Protein AF-A0A966DQI4-F1 (afdb_monomer)

pLDDT: mean 73.16, std 15.38, range [34.44, 95.06]

Secondary structure (DSSP, 8-state):
--HHHHHHHHHHHHHHHHHHH---HHHHHHHHHHHHHHHHT--EEEEEESTTS-HHHHHHHHHHHSSSEEEEE---TTSHHHHHHHTTSSEEEEEEE-S----B-TTS-B--HHHHHHHH--SSEEEEEESS-----S-HHHHHHHHHHEEEEEEPPPP--

Structure (mmCIF, N/CA/C/O backbone):
data_AF-A0A966DQI4-F1
#
_entry.id   AF-A0A966DQI4-F1
#
loop_
_atom_site.group_PDB
_atom_site.id
_atom_site.type_symbol
_atom_site.label_atom_id
_atom_site.label_alt_id
_atom_site.label_comp_id
_atom_site.label_asym_id
_atom_site.label_entity_id
_atom_site.label_seq_id
_atom_site.pdbx_PDB_ins_code
_atom_site.Cartn_x
_atom_site.Cartn_y
_atom_site.Cartn_z
_atom_site.occupancy
_atom_site.B_iso_or_equiv
_atom_site.auth_seq_id
_atom_site.auth_comp_id
_atom_site.auth_asym_id
_atom_site.auth_atom_id
_atom_site.pdbx_PDB_model_num
ATOM 1 N N . MET A 1 1 ? -5.976 -17.157 12.287 1.00 48.00 1 MET A N 1
ATOM 2 C CA . MET A 1 1 ? -4.840 -17.457 11.389 1.00 48.00 1 MET A CA 1
ATOM 3 C C . MET A 1 1 ? -3.597 -16.863 12.029 1.00 48.00 1 MET A C 1
ATOM 5 O O . MET A 1 1 ? -3.631 -15.673 12.323 1.00 48.00 1 MET A O 1
ATOM 9 N N . ASN A 1 2 ? -2.583 -17.668 12.365 1.00 47.34 2 ASN A N 1
ATOM 10 C CA . ASN A 1 2 ? -1.358 -17.129 12.971 1.00 47.34 2 ASN A CA 1
ATOM 11 C C . ASN A 1 2 ? -0.521 -16.400 11.885 1.00 47.34 2 ASN A C 1
ATOM 13 O O . ASN A 1 2 ? -0.748 -16.615 10.688 1.00 47.34 2 ASN A O 1
ATOM 17 N N . LYS A 1 3 ? 0.396 -15.503 12.285 1.00 48.62 3 LYS A N 1
ATOM 18 C CA . LYS A 1 3 ? 1.236 -14.730 11.344 1.00 48.62 3 LYS A CA 1
ATOM 19 C C . LYS A 1 3 ? 2.068 -15.628 10.420 1.00 48.62 3 LYS A C 1
ATOM 21 O O . LYS A 1 3 ? 2.190 -15.316 9.239 1.00 48.62 3 LYS A O 1
ATOM 26 N N . ASP A 1 4 ? 2.569 -16.741 10.938 1.00 45.56 4 ASP A N 1
ATOM 27 C CA . ASP A 1 4 ? 3.426 -17.684 10.216 1.00 45.56 4 ASP A CA 1
ATOM 28 C C . ASP A 1 4 ? 2.645 -18.444 9.137 1.00 45.56 4 ASP A C 1
ATOM 30 O O . ASP A 1 4 ? 3.110 -18.574 8.012 1.00 45.56 4 ASP A O 1
ATOM 34 N N . THR A 1 5 ? 1.399 -18.838 9.415 1.00 49.34 5 THR A N 1
ATOM 35 C CA . THR A 1 5 ? 0.500 -19.487 8.451 1.00 49.34 5 THR A CA 1
ATOM 36 C C . THR A 1 5 ? 0.119 -18.532 7.322 1.00 49.34 5 THR A C 1
ATOM 38 O O . THR A 1 5 ? 0.043 -18.940 6.167 1.00 49.34 5 THR A O 1
ATOM 41 N N . PHE A 1 6 ? -0.107 -17.249 7.630 1.00 53.81 6 PHE A N 1
ATOM 42 C CA . PHE A 1 6 ? -0.369 -16.240 6.603 1.00 53.81 6 PHE A CA 1
ATOM 43 C C . PHE A 1 6 ? 0.856 -16.031 5.712 1.00 53.81 6 PHE A C 1
ATOM 45 O O . PHE A 1 6 ? 0.709 -16.005 4.493 1.00 53.81 6 PHE A O 1
ATOM 52 N N . LEU A 1 7 ? 2.053 -15.927 6.300 1.00 53.56 7 LEU A N 1
ATOM 53 C CA . LEU A 1 7 ? 3.302 -15.768 5.560 1.00 53.56 7 LEU A CA 1
ATOM 54 C C . LEU A 1 7 ? 3.616 -16.999 4.701 1.00 53.56 7 LEU A C 1
ATOM 56 O O . LEU A 1 7 ? 3.964 -16.839 3.536 1.00 53.56 7 LEU A O 1
ATOM 60 N N . GLU A 1 8 ? 3.434 -18.215 5.216 1.00 57.44 8 GLU A N 1
ATOM 61 C CA . GLU A 1 8 ? 3.653 -19.448 4.452 1.00 57.44 8 GLU A CA 1
ATOM 62 C C . GLU A 1 8 ? 2.659 -19.619 3.304 1.00 57.44 8 GLU A C 1
ATOM 64 O O . GLU A 1 8 ? 3.074 -19.908 2.183 1.00 57.44 8 GLU A O 1
ATOM 69 N N . LEU A 1 9 ? 1.362 -19.392 3.536 1.00 55.94 9 LEU A N 1
ATOM 70 C CA . LEU A 1 9 ? 0.347 -19.454 2.478 1.00 55.94 9 LEU A CA 1
ATOM 71 C C . LEU A 1 9 ? 0.575 -18.371 1.422 1.00 55.94 9 LEU A C 1
ATOM 73 O O . LEU A 1 9 ? 0.409 -18.618 0.229 1.00 55.94 9 LEU A O 1
ATOM 77 N N . THR A 1 10 ? 1.014 -17.193 1.856 1.00 54.09 10 THR A N 1
ATOM 78 C CA . THR A 1 10 ? 1.386 -16.082 0.984 1.00 54.09 10 THR A CA 1
ATOM 79 C C . THR A 1 10 ? 2.622 -16.424 0.163 1.00 54.09 10 THR A C 1
ATOM 81 O O . THR A 1 10 ? 2.592 -16.278 -1.050 1.00 54.09 10 THR A O 1
ATOM 84 N N . LEU A 1 11 ? 3.688 -16.955 0.765 1.00 59.97 11 LEU A N 1
ATOM 85 C CA . LEU A 1 11 ? 4.883 -17.407 0.050 1.00 59.97 11 LEU A CA 1
ATOM 86 C C . LEU A 1 11 ? 4.574 -18.573 -0.892 1.00 59.97 11 LEU A C 1
ATOM 88 O O . LEU A 1 11 ? 5.115 -18.621 -1.993 1.00 59.97 11 LEU A O 1
ATOM 92 N N . ALA A 1 12 ? 3.694 -19.496 -0.505 1.00 61.91 12 ALA A N 1
ATOM 93 C CA . ALA A 1 12 ? 3.233 -20.589 -1.353 1.00 61.91 12 ALA A CA 1
ATOM 94 C C . ALA A 1 12 ? 2.406 -20.076 -2.541 1.00 61.91 12 ALA A C 1
ATOM 96 O O . ALA A 1 12 ? 2.619 -20.533 -3.665 1.00 61.91 12 ALA A O 1
ATOM 97 N N . TYR A 1 13 ? 1.522 -19.095 -2.327 1.00 58.56 13 TYR A N 1
ATOM 98 C CA . TYR A 1 13 ? 0.784 -18.429 -3.398 1.00 58.56 13 TYR A CA 1
ATOM 99 C C . TYR A 1 13 ? 1.713 -17.622 -4.297 1.00 58.56 13 TYR A C 1
ATOM 101 O O . TYR A 1 13 ? 1.649 -17.788 -5.503 1.00 58.56 13 TYR A O 1
ATOM 109 N N . ILE A 1 14 ? 2.630 -16.820 -3.750 1.00 57.22 14 ILE A N 1
ATOM 110 C CA . ILE A 1 14 ? 3.672 -16.125 -4.515 1.00 57.22 14 ILE A CA 1
ATOM 111 C C . ILE A 1 14 ? 4.430 -17.147 -5.354 1.00 57.22 14 ILE A C 1
ATOM 113 O O . ILE A 1 14 ? 4.512 -16.984 -6.557 1.00 57.22 14 ILE A O 1
ATOM 117 N N . ARG A 1 15 ? 4.909 -18.254 -4.781 1.00 60.94 15 ARG A N 1
ATOM 118 C CA . ARG A 1 15 ? 5.608 -19.309 -5.536 1.00 60.94 15 ARG A CA 1
ATOM 119 C C . ARG A 1 15 ? 4.748 -19.918 -6.653 1.00 60.94 15 ARG A C 1
ATOM 121 O O . ARG A 1 15 ? 5.294 -20.242 -7.706 1.00 60.94 15 ARG A O 1
ATOM 128 N N . ARG A 1 16 ? 3.429 -20.053 -6.458 1.00 56.59 16 ARG A N 1
ATOM 129 C CA . ARG A 1 16 ? 2.476 -20.549 -7.473 1.00 56.59 16 ARG A CA 1
ATOM 130 C C . ARG A 1 16 ? 2.164 -19.514 -8.561 1.00 56.59 16 ARG A C 1
ATOM 132 O O . ARG A 1 16 ? 2.175 -19.860 -9.736 1.00 56.59 16 ARG A O 1
ATOM 139 N N . SER A 1 17 ? 1.933 -18.265 -8.178 1.00 48.47 17 SER A N 1
ATOM 140 C CA . SER A 1 17 ? 1.471 -17.162 -9.030 1.00 48.47 17 SER A CA 1
ATOM 141 C C . SER A 1 17 ? 2.620 -16.439 -9.742 1.00 48.47 17 SER A C 1
ATOM 143 O O . SER A 1 17 ? 2.463 -15.989 -10.873 1.00 48.47 17 SER A O 1
ATOM 145 N N . VAL A 1 18 ? 3.814 -16.393 -9.139 1.00 48.88 18 VAL A N 1
ATOM 146 C CA . VAL A 1 18 ? 5.055 -15.873 -9.751 1.00 48.88 18 VAL A CA 1
ATOM 147 C C . VAL A 1 18 ? 5.472 -16.716 -10.947 1.00 48.88 18 VAL A C 1
ATOM 149 O O . VAL A 1 18 ? 5.934 -16.155 -11.934 1.00 48.88 18 VAL A O 1
ATOM 152 N N . LYS A 1 19 ? 5.207 -18.030 -10.922 1.00 46.59 19 LYS A N 1
ATOM 153 C CA . LYS A 1 19 ? 5.450 -18.928 -12.061 1.00 46.59 19 LYS A CA 1
ATOM 154 C C . LYS A 1 19 ? 4.592 -18.595 -13.297 1.00 46.59 19 LYS A C 1
ATOM 156 O O . LYS A 1 19 ? 4.852 -19.142 -14.360 1.00 46.59 19 LYS A O 1
ATOM 161 N N . MET A 1 20 ? 3.585 -17.728 -13.151 1.00 41.62 20 MET A N 1
ATOM 162 C CA . MET A 1 20 ? 2.634 -17.349 -14.201 1.00 41.62 20 MET A CA 1
ATOM 163 C C . MET A 1 20 ? 2.729 -15.873 -14.636 1.00 41.62 20 MET A C 1
ATOM 165 O O . MET A 1 20 ? 2.219 -15.547 -15.702 1.00 41.62 20 MET A O 1
ATOM 169 N N . TYR A 1 21 ? 3.363 -14.984 -13.853 1.00 44.72 21 TYR A N 1
ATOM 170 C CA . TYR A 1 21 ? 3.299 -13.526 -14.082 1.00 44.72 21 TYR A CA 1
ATOM 171 C C . TYR A 1 21 ? 4.637 -12.765 -14.045 1.00 44.72 21 TYR A C 1
ATOM 173 O O . TYR A 1 21 ? 4.649 -11.590 -14.409 1.00 44.72 21 TYR A O 1
ATOM 181 N N . TYR A 1 22 ? 5.755 -13.370 -13.618 1.00 50.66 22 TYR A N 1
ATOM 182 C CA . TYR A 1 22 ? 6.959 -12.597 -13.284 1.00 50.66 22 TYR A CA 1
ATOM 183 C C . TYR A 1 22 ? 8.281 -13.276 -13.667 1.00 50.66 22 TYR A C 1
ATOM 185 O O . TYR A 1 22 ? 8.922 -13.908 -12.831 1.00 50.66 22 TYR A O 1
ATOM 193 N N . ASP A 1 23 ? 8.762 -13.012 -14.883 1.00 53.44 23 ASP A N 1
ATOM 194 C CA . ASP A 1 23 ? 10.172 -13.232 -15.264 1.00 53.44 23 ASP A CA 1
ATOM 195 C C . ASP A 1 23 ? 11.106 -12.103 -14.775 1.00 53.44 23 ASP A C 1
ATOM 197 O O . ASP A 1 23 ? 12.304 -12.107 -15.050 1.00 53.44 23 ASP A O 1
ATOM 201 N N . VAL A 1 24 ? 10.581 -11.113 -14.035 1.00 65.75 24 VAL A N 1
ATOM 202 C CA . VAL A 1 24 ? 11.326 -9.912 -13.620 1.00 65.75 24 VAL A CA 1
ATOM 203 C C . VAL A 1 24 ? 11.653 -9.959 -12.117 1.00 65.75 24 VAL A C 1
ATOM 205 O O . VAL A 1 24 ? 10.766 -9.710 -11.290 1.00 65.75 24 VAL A O 1
ATOM 208 N N . PRO A 1 25 ? 12.923 -10.192 -11.720 1.00 73.81 25 PRO A N 1
ATOM 209 C CA . PRO A 1 25 ? 13.333 -10.331 -10.317 1.00 73.81 25 PRO A CA 1
ATOM 210 C C . PRO A 1 25 ? 12.908 -9.168 -9.410 1.00 73.81 25 PRO A C 1
ATOM 212 O O . PRO A 1 25 ? 12.524 -9.373 -8.260 1.00 73.81 25 PRO A O 1
ATOM 215 N N . MET A 1 26 ? 12.913 -7.939 -9.935 1.00 77.62 26 MET A N 1
ATOM 216 C CA . MET A 1 26 ? 12.590 -6.734 -9.161 1.00 77.62 26 MET A CA 1
ATOM 217 C C . MET A 1 26 ? 11.131 -6.685 -8.695 1.00 77.62 26 MET A C 1
ATOM 219 O O . M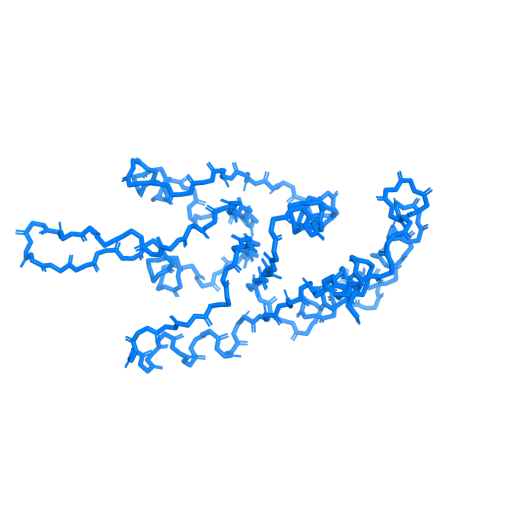ET A 1 26 ? 10.852 -6.199 -7.600 1.00 77.62 26 MET A O 1
ATOM 223 N N . GLN A 1 27 ? 10.201 -7.214 -9.490 1.00 77.75 27 GLN A N 1
ATOM 224 C CA . GLN A 1 27 ? 8.782 -7.246 -9.131 1.00 77.75 27 GLN A CA 1
ATOM 225 C C . GLN A 1 27 ? 8.516 -8.301 -8.048 1.00 77.75 27 GLN A C 1
ATOM 227 O O . GLN A 1 27 ? 7.747 -8.052 -7.121 1.00 77.75 27 GLN A O 1
ATOM 232 N N . ARG A 1 28 ? 9.232 -9.432 -8.092 1.00 78.19 28 ARG A N 1
ATOM 233 C CA . ARG A 1 28 ? 9.210 -10.440 -7.025 1.00 78.19 28 ARG A CA 1
ATOM 234 C C . ARG A 1 28 ? 9.739 -9.882 -5.701 1.00 78.19 28 ARG A C 1
ATOM 236 O O . ARG A 1 28 ? 9.084 -10.049 -4.679 1.00 78.19 28 ARG A O 1
ATOM 243 N N . ILE A 1 29 ? 10.873 -9.180 -5.723 1.00 83.44 29 ILE A N 1
ATOM 244 C CA . ILE A 1 29 ? 11.435 -8.537 -4.522 1.00 83.44 29 ILE A CA 1
ATOM 245 C C . ILE A 1 29 ? 10.445 -7.518 -3.942 1.00 83.44 29 ILE A C 1
ATOM 247 O O . ILE A 1 29 ? 10.254 -7.457 -2.728 1.00 83.44 29 ILE A O 1
ATOM 251 N N . ALA A 1 30 ? 9.798 -6.721 -4.796 1.00 87.38 30 ALA A N 1
ATOM 252 C CA . ALA A 1 30 ? 8.785 -5.764 -4.362 1.00 87.38 30 ALA A CA 1
ATOM 253 C C . ALA A 1 30 ? 7.590 -6.454 -3.687 1.00 87.38 30 ALA A C 1
ATOM 255 O O . ALA A 1 30 ? 7.123 -6.002 -2.643 1.00 87.38 30 ALA A O 1
ATOM 256 N N . LEU A 1 31 ? 7.138 -7.576 -4.248 1.00 84.81 31 LEU A N 1
ATOM 257 C CA . LEU A 1 31 ? 6.056 -8.378 -3.692 1.00 84.81 31 LEU A CA 1
ATOM 258 C C . LEU A 1 31 ? 6.426 -8.959 -2.317 1.00 84.81 31 LEU A C 1
ATOM 260 O O . LEU A 1 31 ? 5.670 -8.807 -1.361 1.00 84.81 31 LEU A O 1
ATOM 264 N N . GLU A 1 32 ? 7.612 -9.556 -2.187 1.00 84.38 32 GLU A N 1
ATOM 265 C CA . GLU A 1 32 ? 8.118 -10.099 -0.917 1.00 84.38 32 GLU A CA 1
ATOM 266 C C . GLU A 1 32 ? 8.219 -9.011 0.169 1.00 84.38 32 GLU A C 1
ATOM 268 O O . GLU A 1 32 ? 7.760 -9.215 1.296 1.00 84.38 32 GLU A O 1
ATOM 273 N N . LYS A 1 33 ? 8.726 -7.818 -0.178 1.00 90.06 33 LYS A N 1
ATOM 274 C CA . LYS A 1 33 ? 8.774 -6.662 0.736 1.00 90.06 33 LYS A CA 1
ATOM 275 C C . LYS A 1 33 ? 7.388 -6.225 1.201 1.00 90.06 33 LYS A C 1
ATOM 277 O O . LYS A 1 33 ? 7.202 -5.962 2.388 1.00 90.06 33 LYS A O 1
ATOM 282 N N . ALA A 1 34 ? 6.416 -6.172 0.292 1.00 90.12 34 ALA A N 1
ATOM 283 C CA . ALA A 1 34 ? 5.052 -5.776 0.626 1.00 90.12 34 ALA A CA 1
ATOM 284 C C . ALA A 1 34 ? 4.434 -6.725 1.651 1.00 90.12 34 ALA A C 1
ATOM 286 O O . ALA A 1 34 ? 3.849 -6.284 2.639 1.00 90.12 34 ALA A O 1
ATOM 287 N N . PHE A 1 35 ? 4.609 -8.030 1.463 1.00 85.50 35 PHE A N 1
ATOM 288 C CA . PHE A 1 35 ? 4.078 -9.012 2.400 1.00 85.50 35 PHE A CA 1
ATOM 289 C C . PHE A 1 35 ? 4.785 -9.004 3.747 1.00 85.50 35 PHE A C 1
ATOM 291 O O . PHE A 1 35 ? 4.113 -9.098 4.775 1.00 85.50 35 PHE A O 1
ATOM 298 N N . LEU A 1 36 ? 6.107 -8.820 3.765 1.00 87.69 36 LEU A N 1
ATOM 299 C CA . LEU A 1 36 ? 6.841 -8.644 5.014 1.00 87.69 36 LEU A CA 1
ATOM 300 C C . LEU A 1 36 ? 6.309 -7.434 5.793 1.00 87.69 36 LEU A C 1
ATOM 302 O O . LEU A 1 36 ? 6.011 -7.558 6.980 1.00 87.69 36 LEU A O 1
ATOM 306 N N . ALA A 1 37 ? 6.097 -6.301 5.125 1.00 91.19 37 ALA A N 1
ATOM 307 C CA . ALA A 1 37 ? 5.526 -5.109 5.738 1.00 91.19 37 ALA A CA 1
ATOM 308 C C . ALA A 1 37 ? 4.104 -5.342 6.275 1.00 91.19 37 ALA A C 1
ATOM 310 O O . ALA A 1 37 ? 3.811 -5.025 7.428 1.00 91.19 37 ALA A O 1
ATOM 311 N N . LEU A 1 38 ? 3.218 -5.958 5.488 1.00 87.88 38 LEU A N 1
ATOM 312 C CA . LEU A 1 38 ? 1.868 -6.292 5.955 1.00 87.88 38 LEU A CA 1
ATOM 313 C C . LEU A 1 38 ? 1.907 -7.224 7.179 1.00 87.88 38 LEU A C 1
ATOM 315 O O . LEU A 1 38 ? 1.162 -7.026 8.141 1.00 87.88 38 LEU A O 1
ATOM 319 N N . SER A 1 39 ? 2.814 -8.206 7.184 1.00 84.56 39 SER A N 1
ATOM 320 C CA . SER A 1 39 ? 3.002 -9.131 8.308 1.00 84.56 39 SER A CA 1
ATOM 321 C C . SER A 1 39 ? 3.580 -8.451 9.553 1.00 84.56 39 SER A C 1
ATOM 323 O O . SER A 1 39 ? 3.286 -8.871 10.674 1.00 84.56 39 SER A O 1
ATOM 325 N N . SER A 1 40 ? 4.355 -7.374 9.399 1.00 87.56 40 SER A N 1
ATOM 326 C CA . SER A 1 40 ? 4.892 -6.596 10.522 1.00 87.56 40 SER A CA 1
ATOM 327 C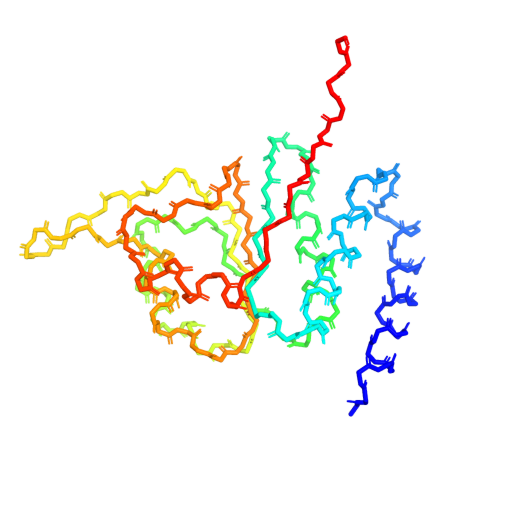 C . SER A 1 40 ? 3.872 -5.619 11.113 1.00 87.56 40 SER A C 1
ATOM 329 O O . SER A 1 40 ? 4.096 -5.093 12.198 1.00 87.56 40 SER A O 1
ATOM 331 N N . GLY A 1 41 ? 2.710 -5.458 10.473 1.00 88.38 41 GLY A N 1
ATOM 332 C CA . GLY A 1 41 ? 1.618 -4.605 10.941 1.00 88.38 41 GLY A CA 1
ATOM 333 C C . GLY A 1 41 ? 1.466 -3.308 10.154 1.00 88.38 41 GLY A C 1
ATOM 334 O O . GLY A 1 41 ? 0.539 -2.547 10.442 1.00 88.38 41 GLY A O 1
ATOM 335 N N . LYS A 1 42 ? 2.305 -3.075 9.134 1.00 91.88 42 LYS A N 1
ATOM 336 C CA . LYS A 1 42 ? 2.080 -1.990 8.176 1.00 91.88 42 LYS A CA 1
ATOM 337 C C . LYS A 1 42 ? 0.728 -2.192 7.501 1.00 91.88 42 LYS A C 1
ATOM 339 O O . LYS A 1 42 ? 0.287 -3.309 7.232 1.00 91.88 42 LYS A O 1
ATOM 344 N N . ARG A 1 43 ? 0.046 -1.084 7.252 1.00 91.44 43 ARG A N 1
ATOM 345 C CA . ARG A 1 43 ? -1.296 -1.053 6.662 1.00 91.44 43 ARG A CA 1
ATOM 346 C C . ARG A 1 43 ? -1.297 -0.394 5.296 1.00 91.44 43 ARG A C 1
ATOM 348 O O . ARG A 1 43 ? -2.190 -0.659 4.501 1.00 91.44 43 ARG A O 1
ATOM 355 N N . TRP A 1 44 ? -0.298 0.426 5.011 1.00 92.75 44 TRP A N 1
ATOM 356 C CA . TRP A 1 44 ? -0.194 1.166 3.768 1.00 92.75 44 TRP A CA 1
ATOM 357 C C . TRP A 1 44 ? 1.037 0.701 3.000 1.00 92.75 44 TRP A C 1
ATOM 359 O O . TRP A 1 44 ? 2.144 0.734 3.523 1.00 92.75 44 TRP A O 1
ATOM 369 N N . ILE A 1 45 ? 0.850 0.254 1.764 1.00 94.06 45 ILE A N 1
ATOM 370 C CA . ILE A 1 45 ? 1.942 -0.164 0.885 1.00 94.06 45 ILE A CA 1
ATOM 371 C C . ILE A 1 45 ? 1.985 0.803 -0.289 1.00 94.06 45 ILE A C 1
ATOM 373 O O . ILE A 1 45 ? 1.040 0.866 -1.073 1.00 94.06 45 ILE A O 1
ATOM 377 N N . TRP A 1 46 ? 3.073 1.556 -0.405 1.00 93.25 46 TRP A N 1
ATOM 378 C CA . TRP A 1 46 ? 3.297 2.509 -1.484 1.00 93.25 46 TRP A CA 1
ATOM 379 C C . TRP A 1 46 ? 4.306 1.959 -2.481 1.00 93.25 46 TRP A C 1
ATOM 381 O O . TRP A 1 46 ? 5.501 1.920 -2.199 1.00 93.25 46 TRP A O 1
ATOM 391 N N . VAL A 1 47 ? 3.844 1.557 -3.663 1.00 92.62 47 VAL A N 1
ATOM 392 C CA . VAL A 1 47 ? 4.704 1.020 -4.723 1.00 92.62 47 VAL A CA 1
ATOM 393 C C . VAL A 1 47 ? 5.010 2.112 -5.746 1.00 92.62 47 VAL A C 1
ATOM 395 O O . VAL A 1 47 ? 4.117 2.587 -6.448 1.00 92.62 47 VAL A O 1
ATOM 398 N N . CYS A 1 48 ? 6.279 2.506 -5.872 1.00 91.00 48 CYS A N 1
ATOM 399 C CA . CYS A 1 48 ? 6.704 3.554 -6.804 1.00 91.00 48 CYS A CA 1
ATOM 400 C C . CYS A 1 48 ? 7.782 3.110 -7.801 1.00 91.00 48 CYS A C 1
ATOM 402 O O . CYS A 1 48 ? 8.467 2.113 -7.593 1.00 91.00 48 CYS A O 1
ATOM 404 N N . GLY A 1 49 ? 7.919 3.838 -8.912 1.00 88.62 49 GLY A N 1
ATOM 405 C CA . GLY A 1 49 ? 8.874 3.534 -9.984 1.00 88.62 49 GLY A CA 1
ATOM 406 C C . GLY A 1 49 ? 8.414 4.021 -11.361 1.00 88.62 49 GLY A C 1
ATOM 407 O O . GLY A 1 49 ? 7.285 4.486 -11.530 1.00 88.62 49 GLY A O 1
ATOM 408 N N . THR A 1 50 ? 9.273 3.875 -12.368 1.00 86.31 50 THR A N 1
ATOM 409 C CA . THR A 1 50 ? 9.040 4.376 -13.734 1.00 86.31 50 THR A CA 1
ATOM 410 C C . THR A 1 50 ? 7.835 3.730 -14.431 1.00 86.31 50 THR A C 1
ATOM 412 O O . THR A 1 50 ? 7.287 2.712 -13.993 1.00 86.31 50 THR A O 1
ATOM 415 N N . ILE A 1 51 ? 7.370 4.341 -15.523 1.00 83.88 51 ILE A N 1
ATOM 416 C CA . ILE A 1 51 ? 6.330 3.761 -16.385 1.00 83.88 51 ILE A CA 1
ATOM 417 C C . ILE A 1 51 ? 6.792 2.378 -16.870 1.00 83.88 51 ILE A C 1
ATOM 419 O O . ILE A 1 51 ? 7.964 2.183 -17.181 1.00 83.88 51 ILE A O 1
ATOM 423 N N . GLY A 1 52 ? 5.881 1.401 -16.874 1.00 80.69 52 GLY A N 1
ATOM 424 C CA . GLY A 1 52 ? 6.190 0.027 -17.286 1.00 80.69 52 GLY A CA 1
ATOM 425 C C . GLY A 1 52 ? 6.945 -0.821 -16.253 1.00 80.69 52 GLY A C 1
ATOM 426 O O . GLY A 1 52 ? 7.179 -1.995 -16.508 1.00 80.69 52 GLY A O 1
ATOM 427 N N . SER A 1 53 ? 7.271 -0.300 -15.061 1.00 83.12 53 SER A N 1
ATOM 428 C CA . SER A 1 53 ? 8.016 -1.072 -14.047 1.00 83.12 53 SER A CA 1
ATOM 429 C C . SER A 1 53 ? 7.235 -2.213 -13.384 1.00 83.12 53 SER A C 1
ATOM 431 O O . SER A 1 53 ? 7.820 -3.012 -12.656 1.00 83.12 53 SER A O 1
ATOM 433 N N . GLY A 1 54 ? 5.928 -2.328 -13.642 1.00 83.38 54 GLY A N 1
ATOM 434 C CA . GLY A 1 54 ? 5.072 -3.389 -13.098 1.00 83.38 54 GLY A CA 1
ATOM 435 C C . GLY A 1 54 ? 4.478 -3.103 -11.716 1.00 83.38 54 GLY A C 1
ATOM 436 O O . GLY A 1 54 ? 4.074 -4.036 -11.029 1.00 83.38 54 GLY A O 1
ATOM 437 N N . LYS A 1 55 ? 4.390 -1.830 -11.302 1.00 88.06 55 LYS A N 1
ATOM 438 C CA . LYS A 1 55 ? 3.771 -1.411 -10.023 1.00 88.06 55 LYS A CA 1
ATOM 439 C C . LYS A 1 55 ? 2.350 -1.952 -9.857 1.00 88.06 55 LYS A C 1
ATOM 441 O O . LYS A 1 55 ? 2.056 -2.626 -8.877 1.00 88.06 55 LYS A O 1
ATOM 446 N N . THR A 1 56 ? 1.495 -1.690 -10.847 1.00 85.19 56 THR A N 1
ATOM 447 C CA . THR A 1 56 ? 0.101 -2.147 -10.876 1.00 85.19 56 THR A CA 1
ATOM 448 C C . THR A 1 56 ? 0.029 -3.668 -10.862 1.00 85.19 56 THR A C 1
ATOM 450 O O . THR A 1 56 ? -0.790 -4.229 -10.144 1.00 85.19 56 THR A O 1
ATOM 453 N N . THR A 1 57 ? 0.935 -4.352 -11.569 1.00 84.69 57 THR A N 1
ATOM 454 C CA . THR A 1 57 ? 1.040 -5.815 -11.524 1.00 84.69 57 THR A CA 1
ATOM 455 C C . THR A 1 57 ? 1.300 -6.287 -10.093 1.00 84.69 57 THR A C 1
ATOM 457 O O . THR A 1 57 ? 0.569 -7.140 -9.600 1.00 84.69 57 THR A O 1
ATOM 460 N N . VAL A 1 58 ? 2.291 -5.707 -9.398 1.00 84.69 58 VAL A N 1
ATOM 461 C CA . VAL A 1 58 ? 2.622 -6.059 -8.001 1.00 84.69 58 VAL A CA 1
ATOM 462 C C . VAL A 1 58 ? 1.432 -5.818 -7.073 1.00 84.69 58 VAL A C 1
ATOM 464 O O . VAL A 1 58 ? 1.068 -6.713 -6.313 1.00 84.69 58 VAL A O 1
ATOM 467 N N . CYS A 1 59 ? 0.775 -4.659 -7.157 1.00 86.25 59 CYS A N 1
ATOM 468 C CA . CYS A 1 59 ? -0.406 -4.378 -6.338 1.00 86.25 59 CYS A CA 1
ATOM 469 C C . CYS A 1 59 ? -1.579 -5.318 -6.643 1.00 86.25 59 CYS A C 1
ATOM 471 O O . CYS A 1 59 ? -2.231 -5.772 -5.707 1.00 86.25 59 CYS A O 1
ATOM 473 N N . ASN A 1 60 ? -1.810 -5.684 -7.906 1.00 81.62 60 ASN A N 1
ATOM 474 C CA . ASN A 1 60 ? -2.815 -6.684 -8.279 1.00 81.62 60 ASN A CA 1
ATOM 475 C C . ASN A 1 60 ? -2.484 -8.069 -7.708 1.00 81.62 60 ASN A C 1
ATOM 477 O O . ASN A 1 60 ? -3.376 -8.758 -7.216 1.00 81.62 60 ASN A O 1
ATOM 481 N N . ALA A 1 61 ? -1.210 -8.468 -7.714 1.00 79.38 61 ALA A N 1
ATOM 482 C CA . ALA A 1 61 ? -0.780 -9.721 -7.101 1.00 79.38 61 ALA A CA 1
ATOM 483 C C . ALA A 1 61 ? -1.050 -9.727 -5.586 1.00 79.38 61 ALA A C 1
ATOM 485 O O . ALA A 1 61 ? -1.572 -10.712 -5.064 1.00 79.38 61 ALA A O 1
ATOM 486 N N . ILE A 1 62 ? -0.785 -8.615 -4.890 1.00 81.25 62 ILE A N 1
ATOM 487 C CA . ILE A 1 62 ? -1.126 -8.459 -3.466 1.00 81.25 62 ILE A CA 1
ATOM 488 C C . ILE A 1 62 ? -2.648 -8.498 -3.271 1.00 81.25 62 ILE A C 1
ATOM 490 O O . ILE A 1 62 ? -3.144 -9.251 -2.439 1.00 81.25 62 ILE A O 1
ATOM 494 N N . ALA A 1 63 ? -3.406 -7.729 -4.051 1.00 80.12 63 ALA A N 1
ATOM 495 C CA . ALA A 1 63 ? -4.864 -7.682 -3.966 1.00 80.12 63 ALA A CA 1
ATOM 496 C C . ALA A 1 63 ? -5.514 -9.055 -4.201 1.00 80.12 63 ALA A C 1
ATOM 498 O O . ALA A 1 63 ? -6.505 -9.371 -3.550 1.00 80.12 63 ALA A O 1
ATOM 499 N N . SER A 1 64 ? -4.940 -9.889 -5.077 1.00 75.19 64 SER A N 1
ATOM 500 C CA . SER A 1 64 ? -5.469 -11.221 -5.405 1.00 75.19 64 SER A CA 1
ATOM 501 C C . SER A 1 64 ? -5.447 -12.217 -4.241 1.00 75.19 64 SER A C 1
ATOM 503 O O . SER A 1 64 ? -6.225 -13.167 -4.241 1.00 75.19 64 SER A O 1
ATOM 505 N N . VAL A 1 65 ? -4.589 -11.998 -3.238 1.00 74.00 65 VAL A N 1
ATOM 506 C CA . VAL A 1 65 ? -4.538 -12.832 -2.022 1.00 74.00 65 VAL A CA 1
ATOM 507 C C . VAL A 1 65 ? -5.277 -12.221 -0.840 1.00 74.00 65 VAL A C 1
ATOM 509 O O . VAL A 1 65 ? -5.403 -12.858 0.207 1.00 74.00 65 VAL A O 1
ATOM 512 N N . LEU A 1 66 ? -5.744 -10.979 -0.976 1.00 72.69 66 LEU A N 1
ATOM 513 C CA . LEU A 1 66 ? -6.482 -10.282 0.064 1.00 72.69 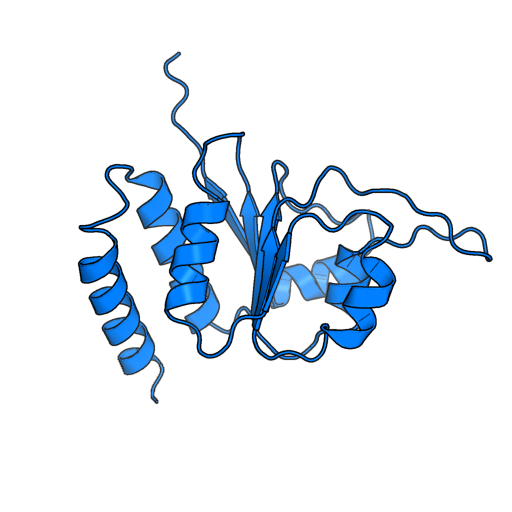66 LEU A CA 1
ATOM 514 C C . LEU A 1 66 ? -7.994 -10.433 -0.192 1.00 72.69 66 LEU A C 1
ATOM 516 O O . LEU A 1 66 ? -8.465 -10.195 -1.304 1.00 72.69 66 LEU A O 1
ATOM 520 N N . PRO A 1 67 ? -8.788 -10.832 0.816 1.00 66.88 67 PRO A N 1
ATOM 521 C CA . PRO A 1 67 ? -10.215 -11.073 0.627 1.00 66.88 67 PRO A CA 1
ATOM 522 C C . PRO A 1 67 ? -10.982 -9.759 0.427 1.00 66.88 67 PRO A C 1
ATOM 524 O O . PRO A 1 67 ? -10.946 -8.900 1.303 1.00 66.88 67 PRO A O 1
ATOM 527 N N . TYR A 1 68 ? -11.745 -9.654 -0.668 1.00 62.12 68 TYR A N 1
ATOM 528 C CA . TYR A 1 68 ? -12.602 -8.506 -1.015 1.00 62.12 68 TYR A CA 1
ATOM 529 C C . TYR A 1 68 ? -11.843 -7.171 -1.124 1.00 62.12 68 TYR A C 1
ATOM 531 O O . TYR A 1 68 ? -11.843 -6.346 -0.208 1.00 62.12 68 TYR A O 1
ATOM 539 N N . THR A 1 69 ? -11.221 -6.952 -2.284 1.00 66.25 69 THR A N 1
ATOM 540 C CA . THR A 1 69 ? -10.507 -5.710 -2.610 1.00 66.25 69 THR A CA 1
ATOM 541 C C . THR A 1 69 ? -11.383 -4.784 -3.450 1.00 66.25 69 THR A C 1
ATOM 543 O O . THR A 1 69 ? -11.874 -5.192 -4.500 1.00 66.25 69 THR A O 1
ATOM 546 N N . HIS A 1 70 ? -11.536 -3.530 -3.019 1.00 69.81 70 HIS A N 1
ATOM 547 C CA . HIS A 1 70 ? -12.100 -2.473 -3.859 1.00 69.81 70 HIS A CA 1
ATOM 548 C C . HIS A 1 70 ? -10.965 -1.709 -4.539 1.00 69.81 70 HIS A C 1
ATOM 550 O O . HIS A 1 70 ? -10.090 -1.145 -3.875 1.00 69.81 70 HIS A O 1
ATOM 556 N N . THR A 1 71 ? -10.972 -1.721 -5.869 1.00 68.62 71 THR A N 1
ATOM 557 C CA . THR A 1 71 ? -9.965 -1.050 -6.691 1.00 68.62 71 THR A CA 1
ATOM 558 C C . THR A 1 71 ? -10.507 0.270 -7.214 1.00 68.62 71 THR A C 1
ATOM 560 O O . THR A 1 71 ? -11.583 0.323 -7.804 1.00 68.62 71 THR A O 1
ATOM 563 N N . VAL A 1 72 ? -9.721 1.318 -7.019 1.00 68.88 72 VAL A N 1
ATOM 564 C CA . VAL A 1 72 ? -9.916 2.674 -7.518 1.00 68.88 72 VAL A CA 1
ATOM 565 C C . VAL A 1 72 ? -8.746 2.966 -8.437 1.00 68.88 72 VAL A C 1
ATOM 567 O O . VAL A 1 72 ? -7.591 2.784 -8.044 1.00 68.88 72 VAL A O 1
ATOM 570 N N . LYS A 1 73 ? -9.026 3.373 -9.671 1.00 66.06 73 LYS A N 1
ATOM 571 C CA . LYS A 1 73 ? -7.985 3.601 -10.668 1.00 66.06 73 LYS A CA 1
ATOM 572 C C . LYS A 1 73 ? -7.887 5.081 -10.992 1.00 66.06 73 LYS A C 1
ATOM 574 O O . LYS A 1 73 ? -8.755 5.607 -11.669 1.00 66.06 73 LYS A O 1
ATOM 579 N N . GLY A 1 74 ? -6.767 5.679 -10.603 1.00 58.56 74 GLY A N 1
ATOM 580 C CA . GLY A 1 74 ? -6.443 7.069 -10.869 1.00 58.56 74 GLY A CA 1
ATOM 581 C C . GLY A 1 74 ? -7.330 8.000 -10.064 1.00 58.56 74 GLY A C 1
ATOM 582 O O . GLY A 1 74 ? -8.315 8.490 -10.596 1.00 58.56 74 GLY A O 1
ATOM 583 N N . ILE A 1 75 ? -6.933 8.326 -8.827 1.00 56.75 75 ILE A N 1
ATOM 584 C CA . ILE A 1 75 ? -7.638 9.373 -8.078 1.00 56.75 75 ILE A CA 1
ATOM 585 C C . ILE A 1 75 ? -7.321 10.728 -8.696 1.00 56.75 75 ILE A C 1
ATOM 587 O O . ILE A 1 75 ? -6.371 11.422 -8.330 1.00 56.75 75 ILE A O 1
ATOM 591 N N . ASN A 1 76 ? -8.147 11.106 -9.656 1.00 53.66 76 ASN A N 1
ATOM 592 C CA . ASN A 1 76 ? -8.282 12.464 -10.133 1.00 53.66 76 ASN A CA 1
ATOM 593 C C . ASN A 1 76 ? -9.422 13.163 -9.366 1.00 53.66 76 ASN A C 1
ATOM 595 O O . ASN A 1 76 ? -10.190 12.557 -8.622 1.00 53.66 76 ASN A O 1
ATOM 599 N N . ILE A 1 77 ? -9.494 14.487 -9.508 1.00 48.31 77 ILE A N 1
ATOM 600 C CA . ILE A 1 77 ? -10.272 15.424 -8.670 1.00 48.31 77 ILE A CA 1
ATOM 601 C C . ILE A 1 77 ? -11.766 15.053 -8.507 1.00 48.31 77 ILE A C 1
ATOM 603 O O . ILE A 1 77 ? -12.404 15.476 -7.544 1.00 48.31 77 ILE A O 1
ATOM 607 N N . ARG A 1 78 ? -12.336 14.252 -9.417 1.00 51.88 78 ARG A N 1
ATOM 608 C CA . ARG A 1 78 ? -13.740 13.801 -9.374 1.00 51.88 78 ARG A CA 1
ATOM 609 C C . ARG A 1 78 ? -13.985 12.626 -8.422 1.00 51.88 78 ARG A C 1
ATOM 611 O O . ARG A 1 78 ? -15.118 12.431 -7.998 1.00 51.88 78 ARG A O 1
ATOM 618 N N . GLU A 1 79 ? -12.950 11.882 -8.046 1.00 59.38 79 GLU A N 1
ATOM 619 C CA . GLU A 1 79 ? -13.084 10.675 -7.222 1.00 59.38 79 GLU A CA 1
ATOM 620 C C . GLU A 1 79 ? -13.015 10.950 -5.713 1.00 59.38 79 GLU A C 1
ATOM 622 O O . GLU A 1 79 ? -13.240 10.044 -4.917 1.00 59.38 79 GLU A O 1
ATOM 627 N N . TYR A 1 80 ? -12.768 12.193 -5.283 1.00 64.81 80 TYR A N 1
ATOM 628 C CA . TYR A 1 80 ? -12.745 12.533 -3.854 1.00 64.81 80 TYR A CA 1
ATOM 629 C C . TYR A 1 80 ? -14.087 12.275 -3.150 1.00 64.81 80 TYR A C 1
ATOM 631 O O . TYR A 1 80 ? -14.113 11.836 -2.005 1.00 64.81 80 TYR A O 1
ATOM 639 N N . GLU A 1 81 ? -15.209 12.508 -3.831 1.00 69.25 81 GLU A N 1
ATOM 640 C CA . GLU A 1 81 ? -16.524 12.176 -3.269 1.00 69.25 81 GLU A CA 1
ATOM 641 C C . GLU A 1 81 ? -16.714 10.659 -3.171 1.00 69.25 81 GLU A C 1
ATOM 643 O O . GLU A 1 81 ? -17.159 10.168 -2.140 1.00 69.25 81 GLU A O 1
ATOM 648 N N . ILE A 1 82 ? -16.247 9.907 -4.176 1.00 72.19 82 ILE A N 1
ATOM 649 C CA . ILE A 1 82 ? -16.243 8.439 -4.143 1.00 72.19 82 ILE A CA 1
ATOM 6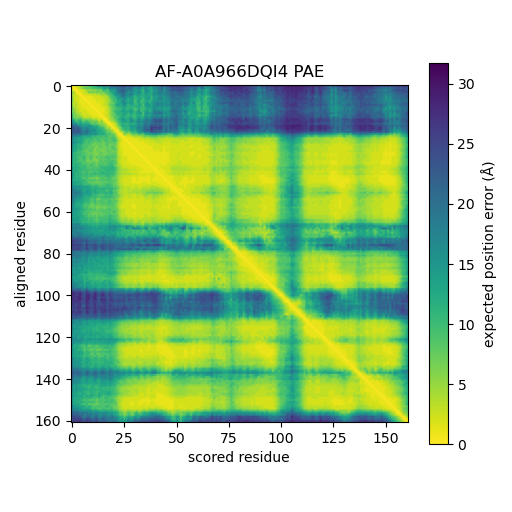50 C C . ILE A 1 82 ? -15.408 7.938 -2.958 1.00 72.19 82 ILE A C 1
ATOM 652 O O . ILE A 1 82 ? -15.815 6.986 -2.299 1.00 72.19 82 ILE A O 1
ATOM 656 N N . LEU A 1 83 ? -14.278 8.589 -2.634 1.00 75.50 83 LEU A N 1
ATOM 657 C CA . LEU A 1 83 ? -13.444 8.210 -1.488 1.00 75.50 83 LEU A CA 1
ATOM 658 C C . LEU A 1 83 ? -14.224 8.170 -0.180 1.00 75.50 83 LEU A C 1
ATOM 660 O O . LEU A 1 83 ? -13.998 7.251 0.599 1.00 75.50 83 LEU A O 1
ATOM 664 N N . LYS A 1 84 ? -15.145 9.107 0.060 1.00 77.19 84 LYS A N 1
ATOM 665 C CA . LYS A 1 84 ? -15.948 9.129 1.295 1.00 77.19 84 LYS A CA 1
ATOM 666 C C . LYS A 1 84 ? -16.780 7.857 1.460 1.00 77.19 84 LYS A C 1
ATOM 668 O O . LYS A 1 84 ? -16.925 7.377 2.579 1.00 77.19 84 LYS A O 1
ATOM 673 N N . ASP A 1 85 ? -17.244 7.291 0.349 1.00 79.94 85 ASP A N 1
ATOM 674 C CA . ASP A 1 85 ? -18.089 6.096 0.323 1.00 79.94 85 ASP A CA 1
ATOM 675 C C . ASP A 1 85 ? -17.300 4.788 0.289 1.00 79.94 85 ASP A C 1
ATOM 677 O O . ASP A 1 85 ? -17.885 3.714 0.440 1.00 79.94 85 ASP A O 1
ATOM 681 N N . ILE A 1 86 ? -15.988 4.839 0.053 1.00 78.75 86 ILE A N 1
ATOM 682 C CA . ILE A 1 86 ? -15.155 3.635 -0.057 1.00 78.75 86 ILE A CA 1
ATOM 683 C C . ILE A 1 86 ? -14.027 3.582 0.982 1.00 78.75 86 ILE A C 1
ATOM 685 O O . ILE A 1 86 ? -13.418 2.530 1.190 1.00 78.75 86 ILE A O 1
ATOM 689 N N . ILE A 1 87 ? -13.750 4.677 1.692 1.00 82.94 87 ILE A N 1
ATOM 690 C CA . ILE A 1 87 ? -12.681 4.758 2.698 1.00 82.94 87 ILE A CA 1
ATOM 691 C C . ILE A 1 87 ? -12.880 3.793 3.871 1.00 82.94 87 ILE A C 1
ATOM 693 O O . ILE A 1 87 ? -11.914 3.471 4.562 1.00 82.94 87 ILE A O 1
ATOM 697 N N . GLN A 1 88 ? -14.088 3.272 4.077 1.00 82.12 88 GLN A N 1
ATOM 698 C CA . GLN A 1 88 ? -14.387 2.269 5.097 1.00 82.12 88 GLN A CA 1
ATOM 699 C C . GLN A 1 88 ? -14.079 0.821 4.680 1.00 82.12 88 GLN A C 1
ATOM 701 O O . GLN A 1 88 ? -14.055 -0.062 5.541 1.00 82.12 88 GLN A O 1
ATOM 706 N N . TYR A 1 89 ? -13.837 0.531 3.394 1.00 83.88 89 TYR A N 1
ATOM 707 C CA . TYR A 1 89 ? -13.583 -0.849 2.958 1.00 83.88 89 TYR A CA 1
ATOM 708 C C . TYR A 1 89 ? -12.306 -1.415 3.570 1.00 83.88 89 TYR A C 1
ATOM 710 O O . TYR A 1 89 ? -11.308 -0.715 3.720 1.00 83.88 89 TYR A O 1
ATOM 718 N N . LYS A 1 90 ? -12.299 -2.717 3.877 1.00 83.25 90 LYS A N 1
ATOM 719 C CA . LYS A 1 90 ? -11.160 -3.374 4.540 1.00 83.25 90 LYS A CA 1
ATOM 720 C C . LYS A 1 90 ? -9.874 -3.318 3.723 1.00 83.25 90 LYS A C 1
ATOM 722 O O . LYS A 1 90 ? -8.809 -3.175 4.319 1.00 83.25 90 LYS A O 1
ATOM 727 N N . ILE A 1 91 ? -9.960 -3.414 2.399 1.00 83.62 91 ILE A N 1
ATOM 728 C CA . ILE A 1 91 ? -8.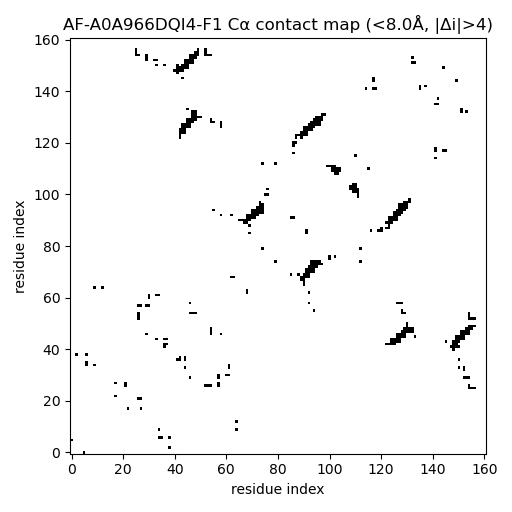817 -3.306 1.492 1.00 83.62 91 ILE A CA 1
ATOM 729 C C . ILE A 1 91 ? -9.173 -2.328 0.376 1.00 83.62 91 ILE A C 1
ATOM 731 O O . ILE A 1 91 ? -10.201 -2.480 -0.283 1.00 83.62 91 ILE A O 1
ATOM 735 N N . LEU A 1 92 ? -8.305 -1.340 0.180 1.00 87.81 92 LEU A N 1
ATOM 736 C CA . LEU A 1 92 ? -8.369 -0.400 -0.930 1.00 87.81 92 LEU A CA 1
ATOM 737 C C . LEU A 1 92 ? -7.117 -0.535 -1.780 1.00 87.81 92 LEU A C 1
ATOM 739 O O . LEU A 1 92 ? -6.006 -0.556 -1.250 1.00 87.81 92 LEU A O 1
ATOM 743 N N . PHE A 1 93 ? -7.297 -0.583 -3.091 1.00 87.88 93 PHE A N 1
ATOM 744 C CA . PHE A 1 93 ? -6.206 -0.419 -4.036 1.00 87.88 93 PHE A CA 1
ATOM 745 C C . PHE A 1 93 ? -6.429 0.864 -4.828 1.00 87.88 93 PHE A C 1
ATOM 747 O O . PHE A 1 93 ? -7.423 0.981 -5.530 1.00 87.88 93 PHE A O 1
ATOM 754 N N . ILE A 1 94 ? -5.505 1.808 -4.690 1.00 85.75 94 ILE A N 1
ATOM 755 C CA . ILE A 1 94 ? -5.481 3.089 -5.378 1.00 85.75 94 ILE A CA 1
ATOM 756 C C . ILE A 1 94 ? -4.344 3.051 -6.395 1.00 85.75 94 ILE A C 1
ATOM 758 O O . ILE A 1 94 ? -3.163 3.093 -6.037 1.00 85.75 94 ILE A O 1
ATOM 762 N N . ASP A 1 95 ? -4.709 2.939 -7.664 1.00 85.38 95 ASP A N 1
ATOM 763 C CA . ASP A 1 95 ? -3.756 2.902 -8.767 1.00 85.38 95 ASP A CA 1
ATOM 764 C C . ASP A 1 95 ? -3.498 4.310 -9.323 1.00 85.38 95 ASP A C 1
ATOM 766 O O . ASP A 1 95 ? -4.372 5.172 -9.286 1.00 85.38 95 ASP A O 1
ATOM 770 N N . ASP A 1 96 ? -2.303 4.515 -9.863 1.00 79.62 96 ASP A N 1
ATOM 771 C CA . ASP A 1 96 ? -1.855 5.692 -10.607 1.00 79.62 96 ASP A CA 1
ATOM 772 C C . ASP A 1 96 ? -2.089 7.032 -9.900 1.00 79.62 96 ASP A C 1
ATOM 774 O O . ASP A 1 96 ? -2.729 7.957 -10.402 1.00 79.62 96 ASP A O 1
ATOM 778 N N . ILE A 1 97 ? -1.524 7.150 -8.702 1.00 77.69 97 ILE A N 1
ATOM 779 C CA . ILE A 1 97 ? -1.413 8.432 -8.017 1.00 77.69 97 ILE A CA 1
ATOM 780 C C . ILE A 1 97 ? -0.396 9.273 -8.784 1.00 77.69 97 ILE A C 1
ATOM 782 O O . ILE A 1 97 ? 0.816 9.013 -8.748 1.00 77.69 97 ILE A O 1
ATOM 786 N N . GLY A 1 98 ? -0.909 10.266 -9.506 1.00 66.06 98 GLY A N 1
ATOM 787 C CA . GLY A 1 98 ? -0.111 11.228 -10.259 1.00 66.06 98 GLY A CA 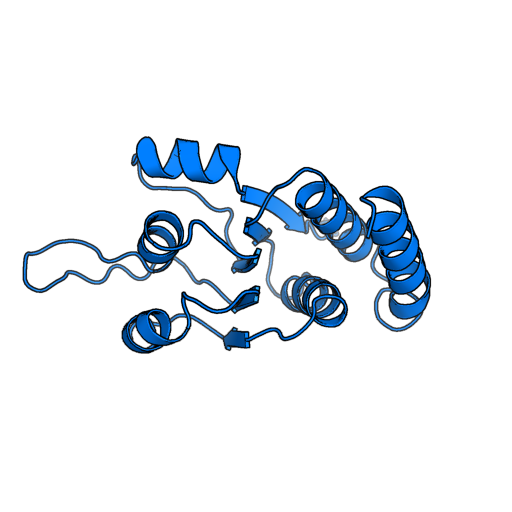1
ATOM 788 C C . GLY A 1 98 ? 0.740 12.142 -9.367 1.00 66.06 98 GLY A C 1
ATOM 789 O O . GLY A 1 98 ? 0.888 11.928 -8.163 1.00 66.06 98 GLY A O 1
ATOM 790 N N . LYS A 1 99 ? 1.299 13.210 -9.954 1.00 56.53 99 LYS A N 1
ATOM 791 C CA . LYS A 1 99 ? 1.775 14.352 -9.153 1.00 56.53 99 LYS A CA 1
ATOM 792 C C . LYS A 1 99 ? 0.560 14.943 -8.437 1.00 56.53 99 LYS A C 1
ATOM 794 O O . LYS A 1 99 ? -0.426 15.203 -9.118 1.00 56.53 99 LYS A O 1
ATOM 799 N N . ASN A 1 100 ? 0.639 15.105 -7.113 1.00 49.47 100 ASN A N 1
ATOM 800 C CA . ASN A 1 100 ? -0.398 15.696 -6.255 1.00 49.47 100 ASN A CA 1
ATOM 801 C C . ASN A 1 100 ? -1.275 16.713 -7.014 1.00 49.47 100 ASN A C 1
ATOM 803 O O . ASN A 1 100 ? -0.772 17.782 -7.361 1.00 49.47 100 ASN A O 1
ATOM 807 N N . PRO A 1 101 ? -2.555 16.416 -7.297 1.00 42.25 101 PRO A N 1
ATOM 808 C CA . PRO A 1 101 ? -3.464 17.435 -7.785 1.00 42.25 101 PRO A CA 1
ATOM 809 C C . PRO A 1 101 ? -3.843 18.358 -6.622 1.00 42.25 101 PRO A C 1
ATOM 811 O O . PRO A 1 101 ? -4.510 17.962 -5.670 1.00 42.25 101 PRO A O 1
ATOM 814 N N . GLU A 1 102 ? -3.387 19.597 -6.717 1.00 49.22 102 GLU A N 1
ATOM 815 C CA . GLU A 1 102 ? -3.658 20.705 -5.810 1.00 49.22 102 GLU A CA 1
ATOM 816 C C . GLU A 1 102 ? -5.089 21.230 -6.022 1.00 49.22 102 GLU A C 1
ATOM 818 O O . GLU A 1 102 ? -5.336 22.045 -6.909 1.00 49.22 102 GLU A O 1
ATOM 823 N N . ARG A 1 103 ? -6.074 20.753 -5.250 1.00 46.56 103 ARG A N 1
ATOM 824 C CA . ARG A 1 103 ? -7.417 21.360 -5.254 1.00 46.56 103 ARG A CA 1
ATOM 825 C C . ARG A 1 103 ? -7.571 22.294 -4.065 1.00 46.56 103 ARG A C 1
ATOM 827 O O . ARG A 1 103 ? -7.520 21.822 -2.947 1.00 46.56 103 ARG A O 1
ATOM 834 N N . ILE A 1 104 ? -7.861 23.564 -4.301 1.00 50.41 104 ILE A N 1
ATOM 835 C CA . ILE A 1 104 ? -8.225 24.534 -3.263 1.00 50.41 104 ILE A CA 1
ATOM 836 C C . ILE A 1 104 ? -9.704 24.305 -2.870 1.00 50.41 104 ILE A C 1
ATOM 838 O O . ILE A 1 104 ? -10.575 24.245 -3.742 1.00 50.41 104 ILE A O 1
ATOM 842 N N . ASN A 1 105 ? -9.998 24.099 -1.584 1.00 55.28 105 ASN A N 1
ATOM 843 C CA . ASN A 1 105 ? -11.350 23.951 -1.040 1.00 55.28 105 ASN A CA 1
ATOM 844 C C . ASN A 1 105 ? -12.077 25.316 -1.032 1.00 55.28 105 ASN A C 1
ATOM 846 O O . ASN A 1 105 ? -11.489 26.350 -1.338 1.00 55.28 105 ASN A O 1
ATOM 850 N N . ASN A 1 106 ? -13.355 25.352 -0.644 1.00 49.81 106 ASN A N 1
ATOM 851 C CA . ASN A 1 106 ? -14.130 26.606 -0.593 1.00 49.81 106 ASN A CA 1
ATOM 852 C C . ASN A 1 106 ? -13.598 27.630 0.438 1.00 49.81 106 ASN A C 1
ATOM 854 O O . ASN A 1 106 ? -14.095 28.751 0.489 1.00 49.81 106 ASN A O 1
ATOM 858 N N . MET A 1 107 ? -12.628 27.234 1.266 1.00 53.38 107 MET A N 1
ATOM 859 C CA . MET A 1 107 ? -11.935 28.054 2.262 1.00 53.38 107 MET A CA 1
ATOM 860 C C . MET A 1 107 ? -10.524 28.478 1.819 1.00 53.38 107 MET A C 1
ATOM 862 O O . MET A 1 107 ? -9.909 29.285 2.507 1.00 53.38 107 MET A O 1
ATOM 866 N N . GLY A 1 108 ? -10.014 27.994 0.680 1.00 46.16 108 GLY A N 1
ATOM 867 C CA . GLY A 1 108 ? -8.648 28.285 0.239 1.00 46.16 108 GLY A CA 1
ATOM 868 C C . GLY A 1 108 ? -7.609 27.176 0.483 1.00 46.16 108 GLY A C 1
ATOM 869 O O . GLY A 1 108 ? -6.454 27.367 0.107 1.00 46.16 108 GLY A O 1
ATOM 870 N N . ASP A 1 109 ? -7.977 26.021 1.049 1.00 51.09 109 ASP A N 1
ATOM 871 C CA . ASP A 1 109 ? -7.017 24.974 1.444 1.00 51.09 109 ASP A CA 1
ATOM 872 C C . ASP A 1 109 ? -6.845 23.874 0.398 1.00 51.09 109 ASP A C 1
ATOM 874 O O . ASP A 1 109 ? -7.814 23.382 -0.178 1.00 51.09 109 ASP A O 1
ATOM 878 N N . TYR A 1 110 ? -5.617 23.400 0.216 1.00 54.31 110 TYR A N 1
ATOM 879 C CA . TYR A 1 110 ? -5.321 22.278 -0.669 1.00 54.31 110 TYR A CA 1
ATOM 880 C C . TYR A 1 110 ? -5.877 20.951 -0.107 1.00 54.31 110 TYR A C 1
ATOM 882 O O . TYR A 1 110 ? -5.483 20.518 0.970 1.00 54.31 110 TYR A O 1
ATOM 890 N N . ILE A 1 111 ? -6.767 20.266 -0.835 1.00 55.59 111 ILE A N 1
ATOM 891 C CA . ILE A 1 111 ? -7.252 18.917 -0.506 1.00 55.59 111 ILE A CA 1
ATOM 892 C C . ILE A 1 111 ? -6.385 17.894 -1.230 1.00 55.59 111 ILE A C 1
ATOM 894 O O . ILE A 1 111 ? -6.592 17.595 -2.408 1.00 55.59 111 ILE A O 1
ATOM 898 N N . ASN A 1 112 ? -5.433 17.316 -0.510 1.00 70.69 112 ASN A N 1
ATOM 899 C CA . ASN A 1 112 ? -4.661 16.189 -0.999 1.00 70.69 112 ASN A CA 1
ATOM 900 C C . ASN A 1 112 ? -5.396 14.881 -0.666 1.00 70.69 112 ASN A C 1
ATOM 902 O O . ASN A 1 112 ? -5.589 14.512 0.493 1.00 70.69 112 ASN A O 1
ATOM 906 N N . THR A 1 113 ? -5.799 14.155 -1.706 1.00 71.62 113 THR A N 1
ATOM 907 C CA . THR A 1 113 ? -6.400 12.816 -1.624 1.00 71.62 113 THR A CA 1
ATOM 908 C C . THR A 1 113 ? -5.672 11.883 -0.656 1.00 71.62 113 THR A C 1
ATOM 910 O O . THR A 1 113 ? -6.308 11.153 0.106 1.00 71.62 113 THR A O 1
ATOM 913 N N . ILE A 1 114 ? -4.337 11.881 -0.699 1.00 77.25 114 ILE A N 1
ATOM 914 C CA . ILE A 1 114 ? -3.528 10.999 0.138 1.00 77.25 114 ILE A CA 1
ATOM 915 C C . ILE A 1 114 ? -3.686 11.427 1.591 1.00 77.25 114 ILE A C 1
ATOM 917 O O . ILE A 1 114 ? -3.990 10.588 2.427 1.00 77.25 114 ILE A O 1
ATOM 921 N N . GLU A 1 115 ? -3.561 12.719 1.885 1.00 78.56 115 GLU A N 1
ATOM 922 C CA . GLU A 1 115 ? -3.712 13.265 3.240 1.00 78.56 115 GLU A CA 1
ATOM 923 C C . GLU A 1 115 ? -5.077 12.910 3.820 1.00 78.56 115 GLU A C 1
ATOM 925 O O . GLU A 1 115 ? -5.155 12.401 4.935 1.00 78.56 115 GLU A O 1
ATOM 930 N N . TYR A 1 116 ? -6.147 13.052 3.033 1.00 79.94 116 TYR A N 1
ATOM 931 C CA . TYR A 1 116 ? -7.480 12.634 3.455 1.00 79.94 116 TYR A CA 1
ATOM 932 C C . TYR A 1 116 ? -7.529 11.153 3.852 1.00 79.94 116 TYR A C 1
ATOM 934 O O . TYR A 1 116 ? -8.067 10.817 4.909 1.00 79.94 116 TYR A O 1
ATOM 942 N N . ILE A 1 117 ? -6.933 10.267 3.049 1.00 82.38 117 ILE A N 1
ATOM 943 C CA . ILE A 1 117 ? -6.855 8.838 3.368 1.00 82.38 117 ILE A CA 1
ATOM 944 C C . I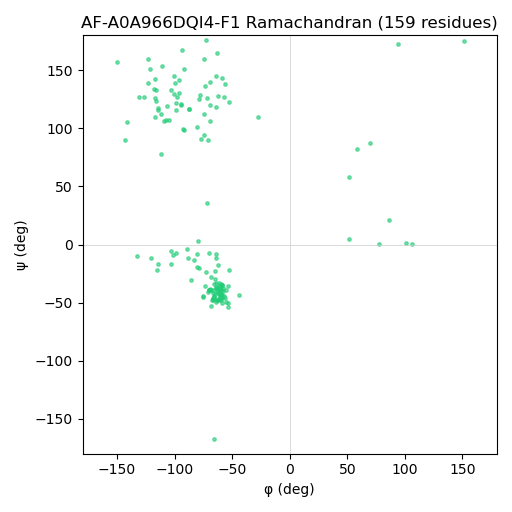LE A 1 117 ? -6.032 8.616 4.640 1.00 82.38 117 ILE A C 1
ATOM 946 O O . ILE A 1 117 ? -6.480 7.903 5.534 1.00 82.38 117 ILE A O 1
ATOM 950 N N . LEU A 1 118 ? -4.856 9.234 4.759 1.00 83.25 118 LEU A N 1
ATOM 951 C CA . LEU A 1 118 ? -3.976 9.075 5.922 1.00 83.25 118 LEU A CA 1
ATOM 952 C C . LEU A 1 118 ? -4.610 9.621 7.215 1.00 83.25 118 LEU A C 1
ATOM 954 O O . LEU A 1 118 ? -4.341 9.105 8.304 1.00 83.25 118 LEU A O 1
ATOM 958 N N . HIS A 1 119 ? -5.467 10.640 7.113 1.00 83.00 119 HIS A N 1
ATOM 959 C CA . HIS A 1 119 ? -6.204 11.194 8.244 1.00 83.00 119 HIS A CA 1
ATOM 960 C C . HIS A 1 119 ? -7.370 10.310 8.682 1.00 83.00 119 HIS A C 1
ATOM 962 O O . HIS A 1 119 ? -7.529 10.072 9.880 1.00 83.00 119 HIS A O 1
ATOM 968 N N . ASN A 1 120 ? -8.159 9.814 7.728 1.00 83.69 120 ASN A N 1
ATOM 969 C CA . ASN A 1 120 ? -9.463 9.210 8.006 1.00 83.69 120 ASN A CA 1
ATOM 970 C C . ASN A 1 120 ? -9.450 7.674 7.996 1.00 83.69 120 ASN A C 1
ATOM 972 O O . ASN A 1 120 ? -10.431 7.044 8.390 1.00 83.69 120 ASN A O 1
ATOM 976 N N . ARG A 1 121 ? -8.353 7.043 7.564 1.00 85.44 121 ARG A N 1
ATOM 977 C CA . ARG A 1 121 ? -8.263 5.586 7.420 1.00 85.44 121 ARG A CA 1
ATOM 978 C C . ARG A 1 121 ? -7.298 4.961 8.416 1.00 85.44 121 ARG A C 1
ATOM 980 O O . ARG A 1 121 ? -6.199 4.539 8.071 1.00 85.44 121 ARG A O 1
ATOM 987 N N . ASP A 1 122 ? -7.745 4.807 9.656 1.00 77.75 122 ASP A N 1
ATOM 988 C CA . ASP A 1 122 ? -6.942 4.136 10.687 1.00 77.75 122 ASP A CA 1
ATOM 989 C C . ASP A 1 122 ? -6.950 2.605 10.593 1.00 77.75 122 ASP A C 1
ATOM 991 O O . ASP A 1 122 ? -6.057 1.944 11.130 1.00 77.75 122 ASP A O 1
ATOM 995 N N . LYS A 1 123 ? -7.953 2.034 9.918 1.00 78.62 123 LYS A N 1
ATOM 996 C CA . LYS A 1 123 ? -8.178 0.588 9.803 1.00 78.62 123 LYS A CA 1
ATOM 997 C C . LYS A 1 123 ? -8.182 0.155 8.337 1.00 78.62 123 LYS A C 1
ATOM 999 O O . LYS A 1 123 ? -8.595 0.902 7.457 1.00 78.62 123 LYS A O 1
ATOM 1004 N N . GLY A 1 124 ? -7.776 -1.091 8.099 1.00 85.75 124 GLY A N 1
ATOM 1005 C CA . GLY A 1 124 ? -7.733 -1.691 6.763 1.00 85.75 124 GLY A CA 1
ATOM 1006 C C . GLY A 1 124 ? -6.370 -1.577 6.083 1.00 85.75 124 GLY A C 1
ATOM 1007 O O . GLY A 1 124 ? -5.448 -0.969 6.616 1.00 85.75 124 GLY A O 1
ATOM 1008 N N . ILE A 1 125 ? -6.231 -2.230 4.931 1.00 89.12 125 ILE A N 1
ATOM 1009 C CA . ILE A 1 125 ? -5.031 -2.196 4.089 1.00 89.12 125 ILE A CA 1
ATOM 1010 C C . ILE A 1 125 ? -5.269 -1.213 2.942 1.00 89.12 125 ILE A C 1
ATOM 1012 O O . ILE A 1 125 ? -6.364 -1.185 2.375 1.00 89.12 125 ILE A O 1
ATOM 1016 N N . THR A 1 126 ? -4.263 -0.417 2.593 1.00 90.31 126 THR A N 1
ATOM 1017 C CA . THR A 1 126 ? -4.279 0.424 1.392 1.00 90.31 126 THR A CA 1
ATOM 1018 C C . THR A 1 126 ? -3.045 0.147 0.555 1.00 90.31 126 THR A C 1
ATOM 1020 O O . THR A 1 126 ? -1.924 0.219 1.055 1.00 90.31 126 THR A O 1
ATOM 1023 N N . LEU A 1 127 ? -3.255 -0.160 -0.716 1.00 91.62 127 LEU A N 1
ATOM 1024 C CA . LEU A 1 127 ? -2.206 -0.278 -1.716 1.00 91.62 127 LEU A CA 1
ATOM 1025 C C . LEU A 1 127 ? -2.231 0.983 -2.573 1.00 91.62 127 LEU A C 1
ATOM 1027 O O . LEU A 1 127 ? -3.297 1.393 -3.024 1.00 91.62 127 LEU A O 1
ATOM 1031 N N . PHE A 1 128 ? -1.069 1.575 -2.803 1.00 90.50 128 PHE A N 1
ATOM 1032 C CA . PHE A 1 128 ? -0.895 2.765 -3.623 1.00 90.50 128 PHE A CA 1
ATOM 1033 C C . PHE A 1 128 ? 0.104 2.457 -4.737 1.00 90.50 128 PHE A C 1
ATOM 1035 O O . PHE A 1 128 ? 1.135 1.829 -4.476 1.00 90.50 128 PHE A O 1
ATOM 1042 N N . THR A 1 129 ? -0.148 2.926 -5.957 1.00 89.38 129 THR A N 1
ATOM 1043 C CA . THR A 1 129 ? 0.897 3.011 -6.987 1.00 89.38 129 THR A CA 1
ATOM 1044 C C . THR A 1 129 ? 1.134 4.459 -7.386 1.00 89.38 129 THR A C 1
ATOM 1046 O O . THR A 1 129 ? 0.207 5.259 -7.466 1.00 89.38 129 THR A O 1
ATOM 1049 N N . SER A 1 130 ? 2.392 4.814 -7.638 1.00 86.56 130 SER A N 1
ATOM 1050 C CA . SER A 1 130 ? 2.752 6.138 -8.152 1.00 86.56 130 SER A CA 1
ATOM 1051 C C . SER A 1 130 ? 4.014 6.077 -9.005 1.00 86.56 130 SER A C 1
ATOM 1053 O O . SER A 1 130 ? 4.840 5.175 -8.868 1.00 86.56 130 SER A O 1
ATOM 1055 N N . GLN A 1 131 ? 4.200 7.047 -9.894 1.00 85.38 131 GLN A N 1
ATOM 1056 C CA . GLN A 1 131 ? 5.500 7.248 -10.539 1.00 85.38 131 GLN A CA 1
ATOM 1057 C C . GLN A 1 131 ? 6.534 7.845 -9.575 1.00 85.38 131 GLN A C 1
ATOM 1059 O O . GLN A 1 131 ? 7.733 7.641 -9.759 1.00 85.38 131 GLN A O 1
ATOM 1064 N N . PHE A 1 132 ? 6.075 8.531 -8.526 1.00 82.44 132 PHE A N 1
ATOM 1065 C CA . PHE A 1 132 ? 6.915 9.259 -7.584 1.00 82.44 132 PHE A CA 1
ATOM 1066 C C . PHE A 1 132 ? 6.921 8.592 -6.209 1.00 82.44 132 PHE A C 1
ATOM 1068 O O . PHE A 1 132 ? 5.987 7.891 -5.804 1.00 82.44 132 PHE A O 1
ATOM 1075 N N . LYS A 1 133 ? 8.013 8.802 -5.476 1.00 84.56 133 LYS A N 1
ATOM 1076 C CA . LYS A 1 133 ? 8.099 8.397 -4.076 1.00 84.56 133 LYS A CA 1
ATOM 1077 C C . LYS A 1 133 ? 7.165 9.278 -3.244 1.00 84.56 133 LYS A C 1
ATOM 1079 O O . LYS A 1 133 ? 7.104 10.482 -3.484 1.00 84.56 133 LYS A O 1
ATOM 1084 N N . PHE A 1 134 ? 6.471 8.688 -2.270 1.00 81.69 134 PHE A N 1
ATOM 1085 C CA . PHE A 1 134 ? 5.684 9.460 -1.312 1.00 81.69 134 PHE A CA 1
ATOM 1086 C C . PHE A 1 134 ? 6.581 10.472 -0.593 1.00 81.69 134 PHE A C 1
ATOM 1088 O O . PHE A 1 134 ? 7.622 10.106 -0.041 1.00 81.69 134 PHE A O 1
ATOM 1095 N N . ASN A 1 135 ? 6.163 11.734 -0.621 1.00 76.06 135 ASN A N 1
ATOM 1096 C CA . ASN A 1 135 ? 6.806 12.825 0.088 1.00 76.06 135 ASN A CA 1
ATOM 1097 C C . ASN A 1 135 ? 5.711 13.756 0.632 1.00 76.06 135 ASN A C 1
ATOM 1099 O O . ASN A 1 135 ? 5.072 14.448 -0.162 1.00 76.06 135 ASN A O 1
ATOM 1103 N N . PRO A 1 136 ? 5.430 13.735 1.941 1.00 68.12 136 PRO A N 1
ATOM 1104 C CA . PRO A 1 136 ? 4.464 14.649 2.537 1.00 68.12 136 PRO A CA 1
ATOM 1105 C C . PRO A 1 136 ? 5.059 16.062 2.623 1.00 68.12 136 PRO A C 1
ATOM 1107 O O . PRO A 1 136 ? 6.215 16.248 3.003 1.00 68.12 136 PRO A O 1
ATOM 1110 N N . ASN A 1 137 ? 4.259 17.067 2.277 1.00 64.50 137 ASN A N 1
ATOM 1111 C CA . ASN A 1 137 ? 4.673 18.468 2.294 1.00 64.50 137 ASN A CA 1
ATOM 1112 C C . ASN A 1 137 ? 4.681 19.006 3.733 1.00 64.50 137 ASN A C 1
ATOM 1114 O O . ASN A 1 137 ? 3.662 19.500 4.194 1.00 64.50 137 ASN A O 1
ATOM 1118 N N . ASN A 1 138 ? 5.814 18.914 4.439 1.00 62.00 138 ASN A N 1
ATOM 1119 C CA . ASN A 1 138 ? 6.082 19.518 5.762 1.00 62.00 138 ASN A CA 1
ATOM 1120 C C . ASN A 1 138 ? 5.056 19.261 6.896 1.00 62.00 138 ASN A C 1
ATOM 1122 O O . ASN A 1 138 ? 5.231 19.784 7.995 1.00 62.00 138 ASN A O 1
ATOM 1126 N N . ASP A 1 139 ? 4.027 18.438 6.689 1.00 70.88 139 ASP A N 1
ATOM 1127 C CA . ASP A 1 139 ? 3.095 18.026 7.734 1.00 70.88 139 ASP A CA 1
ATOM 1128 C C . ASP A 1 139 ? 3.718 16.900 8.566 1.00 70.88 139 ASP A C 1
ATOM 1130 O O . ASP A 1 139 ? 3.758 15.726 8.177 1.00 70.88 139 ASP A O 1
ATOM 1134 N N . TYR A 1 140 ? 4.229 17.281 9.735 1.00 73.50 140 TYR A N 1
ATOM 1135 C CA . TYR A 1 140 ? 4.859 16.370 10.685 1.00 73.50 140 TYR A CA 1
ATOM 1136 C C . TYR A 1 140 ? 3.906 15.282 11.198 1.00 73.50 140 TYR A C 1
ATOM 1138 O O . TYR A 1 140 ? 4.331 14.146 11.408 1.00 73.50 140 TYR A O 1
ATOM 1146 N N . SER A 1 141 ? 2.612 15.578 11.339 1.00 75.75 141 SER A N 1
ATOM 1147 C CA . SER A 1 141 ? 1.632 14.607 11.834 1.00 75.75 141 SER A CA 1
ATOM 1148 C C . SER A 1 141 ? 1.376 13.493 10.816 1.00 75.75 141 SER A C 1
ATOM 1150 O O . SER A 1 141 ? 1.306 12.307 11.162 1.00 75.75 141 SER A O 1
ATOM 1152 N N . LEU A 1 142 ? 1.317 13.863 9.538 1.00 77.25 142 LEU A N 1
ATOM 1153 C CA . LEU A 1 142 ? 1.210 12.929 8.427 1.00 77.25 142 LEU A CA 1
ATOM 1154 C C . LEU A 1 142 ? 2.498 12.141 8.221 1.00 77.25 142 LEU A C 1
ATOM 1156 O O . LEU A 1 142 ? 2.439 10.940 7.953 1.00 77.25 142 LEU A O 1
ATOM 1160 N N . LEU A 1 143 ? 3.654 12.791 8.378 1.00 79.19 143 LEU A N 1
ATOM 1161 C CA . LEU A 1 143 ? 4.960 12.137 8.357 1.00 79.19 143 LEU A CA 1
ATOM 1162 C C . LEU A 1 143 ? 5.034 11.014 9.384 1.00 79.19 143 LEU A C 1
ATOM 1164 O O . LEU A 1 143 ? 5.439 9.906 9.037 1.00 79.19 143 LEU A O 1
ATOM 1168 N N . ASP A 1 144 ? 4.641 11.271 10.626 1.00 85.19 144 ASP A N 1
ATOM 1169 C CA . ASP A 1 144 ? 4.759 10.280 11.693 1.00 85.19 144 ASP A CA 1
ATOM 1170 C C . ASP A 1 144 ? 3.766 9.129 11.515 1.00 85.19 144 ASP A C 1
ATOM 1172 O O . ASP A 1 144 ? 4.161 7.963 11.601 1.00 85.19 144 ASP A O 1
ATOM 1176 N N . ARG A 1 145 ? 2.521 9.419 11.112 1.00 85.06 145 ARG A N 1
ATOM 1177 C CA . ARG A 1 145 ? 1.551 8.379 10.722 1.00 85.06 145 ARG A CA 1
ATOM 1178 C C . ARG A 1 145 ? 2.046 7.530 9.555 1.00 85.06 145 ARG A C 1
ATOM 1180 O O . ARG A 1 145 ? 1.919 6.305 9.583 1.00 85.06 145 ARG A O 1
ATOM 1187 N N . ALA A 1 146 ? 2.602 8.157 8.519 1.00 86.94 146 ALA A N 1
ATOM 1188 C CA . ALA A 1 146 ? 3.141 7.445 7.369 1.00 86.94 146 ALA A CA 1
ATOM 1189 C C . ALA A 1 146 ? 4.352 6.592 7.769 1.00 86.94 146 ALA A C 1
ATOM 1191 O O . ALA A 1 146 ? 4.402 5.419 7.417 1.00 86.94 146 ALA A O 1
ATOM 1192 N N . LYS A 1 147 ? 5.290 7.113 8.567 1.00 86.56 147 LYS A N 1
ATOM 1193 C CA . LYS A 1 147 ? 6.424 6.327 9.086 1.00 86.56 147 LYS A CA 1
ATOM 1194 C C . LYS A 1 147 ? 5.959 5.116 9.889 1.00 86.56 147 LYS A C 1
ATOM 1196 O O . LYS A 1 147 ? 6.533 4.037 9.754 1.00 86.56 147 LYS A O 1
ATOM 1201 N N . GLU A 1 148 ? 4.919 5.271 10.701 1.00 88.56 148 GLU A N 1
ATOM 1202 C CA . GLU A 1 148 ? 4.365 4.186 11.506 1.00 88.56 148 GLU A CA 1
ATOM 1203 C C . GLU A 1 148 ? 3.699 3.121 10.622 1.00 88.56 148 GLU A C 1
ATOM 1205 O O . GLU A 1 148 ? 4.051 1.941 10.693 1.00 88.56 148 GLU A O 1
ATOM 1210 N N . LYS A 1 149 ? 2.779 3.526 9.741 1.00 91.56 149 LYS A N 1
ATOM 1211 C CA . LYS A 1 149 ? 1.832 2.612 9.080 1.00 91.56 149 LYS A CA 1
ATOM 1212 C C . LYS A 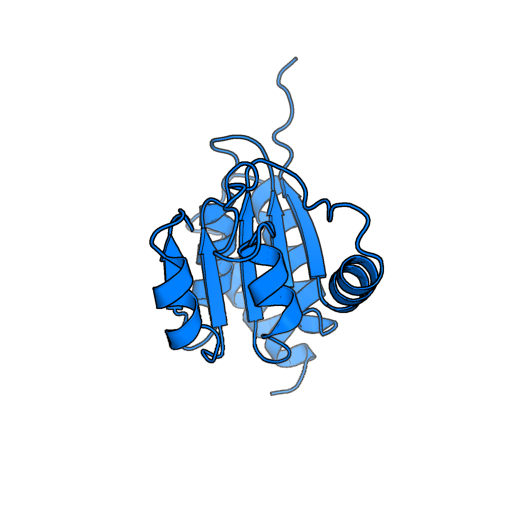1 149 ? 2.177 2.268 7.633 1.00 91.56 149 LYS A C 1
ATOM 1214 O O . LYS A 1 149 ? 1.637 1.284 7.119 1.00 91.56 149 LYS A O 1
ATOM 1219 N N . MET A 1 150 ? 3.045 3.041 6.982 1.00 92.81 150 MET A N 1
ATOM 1220 C CA . MET A 1 150 ? 3.403 2.889 5.573 1.00 92.81 150 MET A CA 1
ATOM 1221 C C . MET A 1 150 ? 4.734 2.165 5.378 1.00 92.81 150 MET A C 1
ATOM 1223 O O . MET A 1 150 ? 5.676 2.336 6.153 1.00 92.81 150 MET A O 1
ATOM 1227 N N . GLU A 1 151 ? 4.794 1.381 4.308 1.00 95.06 151 GLU A N 1
ATOM 1228 C CA . GLU A 1 151 ? 6.019 0.891 3.685 1.00 95.06 151 GLU A CA 1
ATOM 1229 C C . GLU A 1 151 ? 6.119 1.456 2.265 1.00 95.06 151 GLU A C 1
ATOM 1231 O O . GLU A 1 151 ? 5.150 1.397 1.505 1.00 95.06 151 GLU A O 1
ATOM 1236 N N . ILE A 1 152 ? 7.291 1.978 1.897 1.00 93.31 152 ILE A N 1
ATOM 1237 C CA . ILE A 1 152 ? 7.559 2.505 0.554 1.00 93.31 152 ILE A CA 1
ATOM 1238 C C . ILE A 1 152 ? 8.464 1.529 -0.198 1.00 93.31 152 ILE A C 1
ATOM 1240 O O . ILE A 1 152 ? 9.612 1.304 0.180 1.00 93.31 152 ILE A O 1
ATOM 1244 N N . ILE A 1 153 ? 7.967 1.000 -1.312 1.00 93.88 153 ILE A N 1
ATOM 1245 C CA . ILE A 1 153 ? 8.632 -0.012 -2.130 1.00 93.88 153 ILE A CA 1
ATOM 1246 C C . ILE A 1 153 ? 8.916 0.569 -3.509 1.00 93.88 153 ILE A C 1
ATOM 1248 O O . ILE A 1 153 ? 8.019 0.782 -4.322 1.00 93.88 153 ILE A O 1
ATOM 1252 N N . GLU A 1 154 ? 10.191 0.803 -3.787 1.00 91.75 154 GLU A N 1
ATOM 1253 C CA . GLU A 1 154 ? 10.639 1.329 -5.070 1.00 91.75 154 GLU A CA 1
ATOM 1254 C C . GLU A 1 154 ? 11.047 0.192 -6.019 1.00 91.75 154 GLU A C 1
ATOM 1256 O O . GLU A 1 154 ? 11.964 -0.581 -5.726 1.00 91.75 154 GLU A O 1
ATOM 1261 N N . ILE A 1 155 ? 10.387 0.107 -7.176 1.00 88.81 155 ILE A N 1
ATOM 1262 C CA . ILE A 1 155 ? 10.760 -0.793 -8.268 1.00 88.81 155 ILE A CA 1
ATOM 1263 C C . ILE A 1 155 ? 11.702 -0.044 -9.206 1.00 88.81 155 ILE A C 1
ATOM 1265 O O . ILE A 1 155 ? 11.273 0.721 -10.074 1.00 88.81 155 ILE A O 1
ATOM 1269 N N . LYS A 1 156 ? 13.000 -0.290 -9.035 1.00 81.75 156 LYS A N 1
ATOM 1270 C CA . LYS A 1 156 ? 14.040 0.202 -9.939 1.00 81.75 156 LYS A CA 1
ATOM 1271 C C . LYS A 1 156 ? 14.219 -0.793 -11.076 1.00 81.75 156 LYS A C 1
ATOM 1273 O O . LYS A 1 156 ? 14.611 -1.931 -10.840 1.00 81.75 156 LYS A O 1
ATOM 1278 N N . ILE A 1 157 ? 13.934 -0.376 -12.303 1.00 69.44 157 ILE A N 1
ATOM 1279 C CA . ILE A 1 157 ? 14.383 -1.127 -13.477 1.00 69.44 157 ILE A CA 1
ATOM 1280 C C . ILE A 1 157 ? 15.871 -0.792 -13.649 1.00 69.44 157 ILE A C 1
ATOM 1282 O O . ILE A 1 157 ? 16.200 0.398 -13.624 1.00 69.44 157 ILE A O 1
ATOM 1286 N N . PRO A 1 158 ? 16.778 -1.778 -13.779 1.00 59.56 158 PRO A N 1
ATOM 1287 C CA . PRO A 1 158 ? 18.172 -1.501 -14.094 1.00 59.56 158 PRO A CA 1
ATOM 1288 C C . PRO A 1 158 ? 18.238 -0.626 -15.347 1.00 59.56 158 PRO A C 1
ATOM 1290 O O . PRO A 1 158 ? 17.686 -0.978 -16.388 1.00 59.56 158 PRO A O 1
ATOM 1293 N N . S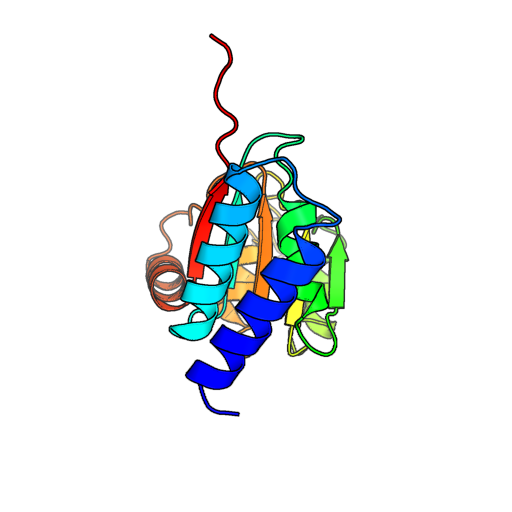ER A 1 159 ? 18.873 0.539 -15.235 1.00 51.84 159 SER A N 1
ATOM 1294 C CA . SER A 1 159 ? 19.203 1.340 -16.409 1.00 51.84 159 SER A CA 1
ATOM 1295 C C . SER A 1 159 ? 20.189 0.526 -17.244 1.00 51.84 159 SER A C 1
ATOM 1297 O O . SER A 1 159 ? 21.273 0.234 -16.755 1.00 51.84 159 SER A O 1
ATOM 1299 N N . LEU A 1 160 ? 19.836 0.172 -18.482 1.00 49.41 160 LEU A N 1
ATOM 1300 C CA . LEU A 1 160 ? 20.736 -0.472 -19.456 1.00 49.41 160 LEU A CA 1
ATOM 1301 C C . LEU A 1 160 ? 21.799 0.511 -20.001 1.00 49.41 160 LEU A C 1
ATOM 1303 O O . LEU A 1 160 ? 22.103 0.489 -21.189 1.00 49.41 160 LEU A O 1
ATOM 1307 N N . ARG A 1 161 ? 22.301 1.426 -19.166 1.00 34.44 161 ARG A N 1
ATOM 1308 C CA . ARG A 1 161 ? 23.355 2.372 -19.548 1.00 34.44 161 ARG A CA 1
ATOM 1309 C C . ARG A 1 161 ? 24.705 1.862 -19.095 1.00 34.44 161 ARG A C 1
ATOM 1311 O O . ARG A 1 161 ? 24.771 1.421 -17.928 1.00 34.44 161 ARG A O 1
#

Foldseek 3Di:
DDLVVLLVVLVVLCVVCCVPQDPDVLLSVLLNQVSVLVSVPAQEEEEAAAPPLCLVVSVVSVVVSDPDEDEDEEPDPVCLVVCVVPLPDQEYEYEEPEPFDFDQDPVGHGDGPVVVSLVPRPHHHYYYYYNDWDDDDPPPVSVVSCVVRYDYRYRDDPDPD

Radius of gyration: 16.05 Å; Cα contacts (8 Å, |Δi|>4): 236; chains: 1; bounding box: 41×49×32 Å

Mean predicted aligned error: 9.64 Å

Sequence (161 aa):
MNKDTFLELTLAYIRRSVKMYYDVPMQRIALEKAFLALSSGKRWIWVCGTIGSGKTTVCNAIASVLPYTHTVKGINIREYEILKDIIQYKILFIDDIGKNPERINNMGDYINTIEYILHNRDKGITLFTSQFKFNPNNDYSLLDRAKEKMEIIEIKIPSLR

Solvent-accessible surface area (backbone atoms only — not comparable to full-atom values): 9431 Å² total; per-residue (Å²): 132,56,73,66,60,52,50,50,54,46,51,51,46,47,62,61,50,41,78,76,74,55,96,46,70,54,50,54,54,48,44,55,52,49,52,53,38,47,73,74,63,31,33,32,40,38,31,18,29,59,91,89,52,47,51,67,56,40,49,49,59,54,43,74,76,44,86,72,62,50,78,44,78,44,78,48,92,80,43,60,68,55,42,73,78,51,55,80,45,59,27,38,34,41,34,56,40,67,80,83,66,80,39,64,46,102,87,69,48,70,55,47,71,64,58,54,45,72,72,72,42,91,62,50,38,39,38,39,24,23,65,56,76,93,74,76,83,86,46,61,70,60,46,52,52,40,64,68,30,41,44,82,41,75,37,72,72,81,72,96,117

Nearest PDB structures (foldseek):
  3vkg-assembly2_A  TM=5.802E-01  e=2.051E-02  Dictyostelium discoideum
  8a8u-assembly1_D  TM=5.673E-01  e=4.398E-02  Mycobacterium tuberculosis
  5m32-assembly1_h  TM=4.522E-01  e=1.157E-02  Homo sapiens
  6s8s-assembly1_A  TM=3.385E-01  e=2.962E-01  Homo sapiens
  2wax-assembly2_C  TM=3.100E-01  e=1.056E+00  Homo sapiens